Protein AF-A0A4Y9ZH74-F1 (afdb_monomer_lite)

Sequence (148 aa):
MSTTTSPSEDDLKAALVALKESNPALGIPKLHALVLAEHPTWSVSEKRVKRILQSAGLVLSPPSSKSPAPDTLYPSSQLIPHLDVTKWSPKVAVKYFNKSKGKGLVATAPIAEGEVIWKEDPFASPPNRYVPSLPSALLPHSPPAGRL

InterPro domains:
  IPR046341 SET domain superfamily [SSF82199] (88-128)

Radius of gyration: 34.17 Å; chains: 1; bounding box: 46×33×123 Å

Structure (mmCIF, N/CA/C/O backbone):
data_AF-A0A4Y9ZH74-F1
#
_entry.id   AF-A0A4Y9ZH74-F1
#
loop_
_atom_site.group_PDB
_atom_site.id
_atom_site.type_symbol
_atom_site.label_atom_id
_atom_site.label_alt_id
_atom_site.label_comp_id
_atom_site.label_asym_id
_atom_site.label_entity_id
_atom_site.label_seq_id
_atom_site.pdbx_PDB_ins_code
_atom_site.Cartn_x
_atom_site.Cartn_y
_atom_site.Cartn_z
_atom_site.occupancy
_atom_site.B_iso_or_equiv
_atom_site.auth_seq_id
_atom_site.auth_comp_id
_atom_site.auth_asym_id
_atom_site.auth_atom_id
_atom_site.pdbx_PDB_model_num
ATOM 1 N N . MET A 1 1 ? 7.084 16.415 -49.596 1.00 45.72 1 MET A N 1
ATOM 2 C CA . MET A 1 1 ? 6.172 15.520 -48.854 1.00 45.72 1 MET A CA 1
ATOM 3 C C . MET A 1 1 ? 7.027 14.506 -48.108 1.00 45.72 1 MET A C 1
ATOM 5 O O . MET A 1 1 ? 7.327 13.456 -48.659 1.00 45.72 1 MET A O 1
ATOM 9 N N . SER A 1 2 ? 7.529 14.853 -46.921 1.00 49.00 2 SER A N 1
ATOM 10 C CA . SER A 1 2 ? 8.379 13.944 -46.140 1.00 49.00 2 SER A CA 1
ATOM 11 C C . SER A 1 2 ? 7.492 12.862 -45.529 1.00 49.00 2 SER A C 1
ATOM 13 O O . SER A 1 2 ? 6.639 13.161 -44.699 1.00 49.00 2 SER A O 1
ATOM 15 N N . THR A 1 3 ? 7.629 11.623 -45.993 1.00 64.19 3 THR A N 1
ATOM 16 C CA . THR A 1 3 ? 6.859 10.476 -45.503 1.00 64.19 3 THR A CA 1
ATOM 17 C C . THR A 1 3 ? 7.337 10.110 -44.105 1.00 64.19 3 THR A C 1
ATOM 19 O O . THR A 1 3 ? 8.403 9.521 -43.936 1.00 64.19 3 THR A O 1
ATOM 22 N N . THR A 1 4 ? 6.560 10.495 -43.100 1.00 74.62 4 THR A N 1
ATOM 23 C CA . THR A 1 4 ? 6.814 10.149 -41.706 1.00 74.62 4 THR A CA 1
ATOM 24 C C . THR A 1 4 ? 6.468 8.681 -41.464 1.00 74.62 4 THR A C 1
ATOM 26 O O . THR A 1 4 ? 5.329 8.269 -41.674 1.00 74.62 4 THR A O 1
ATOM 29 N N . THR A 1 5 ? 7.437 7.885 -41.018 1.00 82.00 5 THR A N 1
ATOM 30 C CA . THR A 1 5 ? 7.268 6.459 -40.722 1.00 82.00 5 THR A CA 1
ATOM 31 C C . THR A 1 5 ? 7.307 6.225 -39.213 1.00 82.00 5 THR A C 1
ATOM 33 O O . THR A 1 5 ? 8.042 6.878 -38.474 1.00 82.00 5 THR A O 1
ATOM 36 N N . SER A 1 6 ? 6.480 5.310 -38.709 1.00 83.69 6 SER A N 1
ATOM 37 C CA . SER A 1 6 ? 6.576 4.863 -37.316 1.00 83.69 6 SER A CA 1
ATOM 38 C C . SER A 1 6 ? 7.553 3.686 -37.248 1.00 83.69 6 SER A C 1
ATOM 40 O O . SER A 1 6 ? 7.245 2.646 -37.829 1.00 83.69 6 SER A O 1
ATOM 42 N N . PRO A 1 7 ? 8.705 3.808 -36.561 1.00 85.81 7 PRO A N 1
ATOM 43 C CA . PRO A 1 7 ? 9.695 2.736 -36.508 1.00 85.81 7 PRO A CA 1
ATOM 44 C C . PRO A 1 7 ? 9.171 1.517 -35.737 1.00 85.81 7 PRO A C 1
ATOM 46 O O . PRO A 1 7 ? 8.244 1.626 -34.913 1.00 85.81 7 PRO A O 1
ATOM 49 N N . SER A 1 8 ? 9.782 0.358 -35.997 1.00 86.69 8 SER A N 1
ATOM 50 C CA . SER A 1 8 ? 9.558 -0.864 -35.222 1.00 86.69 8 SER A CA 1
ATOM 51 C C . SER A 1 8 ? 10.016 -0.670 -33.767 1.00 86.69 8 SER A C 1
ATOM 53 O O . SER A 1 8 ? 10.733 0.281 -33.443 1.00 86.69 8 SER A O 1
ATOM 55 N N . GLU A 1 9 ? 9.545 -1.516 -32.847 1.00 82.38 9 GLU A N 1
ATOM 56 C CA . GLU A 1 9 ? 9.976 -1.411 -31.443 1.00 82.38 9 GLU A CA 1
ATOM 57 C C . GLU A 1 9 ? 11.452 -1.783 -31.259 1.00 82.38 9 GLU A C 1
ATOM 59 O O . GLU A 1 9 ? 12.122 -1.162 -30.432 1.00 82.38 9 GLU A O 1
ATOM 64 N N . ASP A 1 10 ? 11.962 -2.724 -32.054 1.00 84.31 10 ASP A N 1
ATOM 65 C CA . ASP A 1 10 ? 13.347 -3.190 -31.978 1.00 84.31 10 ASP A CA 1
ATOM 66 C C . ASP A 1 10 ? 14.334 -2.128 -32.480 1.00 84.31 10 ASP A C 1
ATOM 68 O O . ASP A 1 10 ? 15.303 -1.822 -31.781 1.00 84.31 10 ASP A O 1
ATOM 72 N N . ASP A 1 11 ? 14.041 -1.478 -33.613 1.00 86.50 11 ASP A N 1
ATOM 73 C CA . ASP A 1 11 ? 14.888 -0.404 -34.163 1.00 86.50 11 ASP A CA 1
ATOM 74 C C . ASP A 1 11 ? 14.946 0.798 -33.213 1.00 86.50 11 ASP A C 1
ATOM 76 O O . ASP A 1 11 ? 16.009 1.356 -32.931 1.00 86.50 11 ASP A O 1
ATOM 80 N N . LEU A 1 12 ? 13.789 1.174 -32.657 1.00 87.31 12 LEU A N 1
ATOM 81 C CA . LEU A 1 12 ? 13.690 2.268 -31.697 1.00 87.31 12 LEU A CA 1
ATOM 82 C C . LEU A 1 12 ? 14.437 1.944 -30.396 1.00 87.31 12 LEU A C 1
ATOM 84 O O . LEU A 1 12 ? 15.047 2.830 -29.797 1.00 87.31 12 LEU A O 1
ATOM 88 N N . LYS A 1 13 ? 14.410 0.685 -29.948 1.00 87.75 13 LYS A N 1
ATOM 89 C CA . LYS A 1 13 ? 15.154 0.240 -28.767 1.00 87.75 13 LYS A CA 1
ATOM 90 C C . LYS A 1 13 ? 16.660 0.299 -29.006 1.00 87.75 13 LYS A C 1
ATOM 92 O O . LYS A 1 13 ? 17.360 0.827 -28.147 1.00 87.75 13 LYS A O 1
ATOM 97 N N . ALA A 1 14 ? 17.145 -0.189 -30.148 1.00 87.50 14 ALA A N 1
ATOM 98 C CA . ALA A 1 14 ? 18.564 -0.143 -30.496 1.00 87.50 14 ALA A CA 1
ATOM 99 C C . ALA A 1 14 ? 19.095 1.302 -30.522 1.00 87.50 14 ALA A C 1
ATOM 101 O O . ALA A 1 14 ? 20.097 1.600 -29.871 1.00 87.50 14 ALA A O 1
ATOM 102 N N . ALA A 1 15 ? 18.366 2.219 -31.169 1.00 87.88 15 ALA A N 1
ATOM 103 C CA . ALA A 1 15 ? 18.725 3.638 -31.213 1.00 87.88 15 ALA A CA 1
ATOM 104 C C . ALA A 1 15 ? 18.735 4.287 -29.815 1.00 87.88 15 ALA A C 1
ATOM 106 O O . ALA A 1 15 ? 19.663 5.010 -29.454 1.00 87.88 15 ALA A O 1
ATOM 107 N N . LEU A 1 16 ? 17.728 3.995 -28.982 1.00 88.12 16 LEU A N 1
ATOM 108 C CA . LEU A 1 16 ? 17.647 4.529 -27.617 1.00 88.12 16 LEU A CA 1
ATOM 109 C C . LEU A 1 16 ? 18.756 4.005 -26.696 1.00 88.12 16 LEU A C 1
ATOM 111 O O . LEU A 1 16 ? 19.212 4.751 -25.829 1.00 88.12 16 LEU A O 1
ATOM 115 N N . VAL A 1 17 ? 19.183 2.750 -26.866 1.00 86.69 17 VAL A N 1
ATOM 116 C CA . VAL A 1 17 ? 20.311 2.169 -26.121 1.00 86.69 17 VAL A CA 1
ATOM 117 C C . VAL A 1 17 ? 21.607 2.884 -26.502 1.00 86.69 17 VAL A C 1
ATOM 119 O O . VAL A 1 17 ? 22.273 3.411 -25.614 1.00 86.69 17 VAL A O 1
ATOM 122 N N . ALA A 1 18 ? 21.904 3.010 -27.798 1.00 86.56 18 ALA A N 1
ATOM 123 C CA . ALA A 1 18 ? 23.108 3.692 -28.283 1.00 86.56 18 ALA A CA 1
ATOM 124 C C . ALA A 1 18 ? 23.180 5.163 -27.821 1.00 86.56 18 ALA A C 1
ATOM 126 O O . ALA A 1 18 ? 24.221 5.644 -27.359 1.00 86.56 18 ALA A O 1
ATOM 127 N N . LEU A 1 19 ? 22.045 5.873 -27.859 1.00 87.19 19 LEU A N 1
ATOM 128 C CA . LEU A 1 19 ? 21.945 7.248 -27.364 1.00 87.19 19 LEU A CA 1
ATOM 129 C C . LEU A 1 19 ? 22.147 7.353 -25.849 1.00 87.19 19 LEU A C 1
ATOM 131 O O . LEU A 1 19 ? 22.727 8.333 -25.376 1.00 87.19 19 LEU A O 1
ATOM 135 N N . LYS A 1 20 ? 21.683 6.359 -25.082 1.00 84.06 20 LYS A N 1
ATOM 136 C CA . LYS A 1 20 ? 21.842 6.313 -23.623 1.00 84.06 20 LYS A CA 1
ATOM 137 C C . LYS A 1 20 ? 23.268 5.956 -23.209 1.00 84.06 20 LYS A C 1
ATOM 139 O O . LYS A 1 20 ? 23.750 6.529 -22.237 1.00 84.06 20 LYS A O 1
ATOM 144 N N . GLU A 1 21 ? 23.935 5.071 -23.944 1.00 83.75 21 GLU A N 1
ATOM 145 C CA . GLU A 1 21 ? 25.356 4.752 -23.756 1.00 83.75 21 GLU A CA 1
ATOM 146 C C . GLU A 1 21 ? 26.238 5.972 -24.024 1.00 83.75 21 GLU A C 1
ATOM 148 O O . GLU A 1 21 ? 27.108 6.298 -23.220 1.00 83.75 21 GLU A O 1
ATOM 153 N N . SER A 1 22 ? 25.947 6.706 -25.100 1.00 83.94 22 SER A N 1
ATOM 154 C CA . SER A 1 22 ? 26.671 7.936 -25.441 1.00 83.94 22 SER A CA 1
ATOM 155 C C . SER A 1 22 ? 26.365 9.090 -24.478 1.00 83.94 22 SER A C 1
ATOM 157 O O . SER A 1 22 ? 27.184 9.987 -24.298 1.00 83.94 22 SER A O 1
ATOM 159 N N . ASN A 1 23 ? 25.184 9.086 -23.846 1.00 82.00 23 ASN A N 1
ATOM 160 C CA . ASN A 1 23 ? 24.717 10.172 -22.984 1.00 82.00 23 ASN A CA 1
ATOM 161 C C . ASN A 1 23 ? 24.013 9.659 -21.708 1.00 82.00 23 ASN A C 1
ATOM 163 O O . ASN A 1 23 ? 22.794 9.830 -21.542 1.00 82.00 23 ASN A O 1
ATOM 167 N N . PRO A 1 24 ? 24.757 9.087 -20.743 1.00 79.50 24 PRO A N 1
ATOM 168 C CA . PRO A 1 24 ? 24.169 8.433 -19.573 1.00 79.50 24 PRO A CA 1
ATOM 169 C C . PRO A 1 24 ? 23.377 9.391 -18.667 1.00 79.50 24 PRO A C 1
ATOM 171 O O . PRO A 1 24 ? 22.410 8.973 -18.027 1.00 79.50 24 PRO A O 1
ATOM 174 N N . ALA A 1 25 ? 23.707 10.686 -18.660 1.00 79.56 25 ALA A N 1
ATOM 175 C CA . ALA A 1 25 ? 23.057 11.700 -17.826 1.00 79.56 25 ALA A CA 1
ATOM 176 C C . ALA A 1 25 ? 21.724 12.244 -18.387 1.00 79.56 25 ALA A C 1
ATOM 178 O O . ALA A 1 25 ? 21.004 12.954 -17.682 1.00 79.56 25 ALA A O 1
ATOM 179 N N . LEU A 1 26 ? 21.370 11.949 -19.645 1.00 81.81 26 LEU A N 1
ATOM 180 C CA . LEU A 1 26 ? 20.159 12.498 -20.258 1.00 81.81 26 LEU A CA 1
ATOM 181 C C . LEU A 1 26 ? 18.899 11.736 -19.822 1.00 81.81 26 LEU A C 1
ATOM 183 O O . LEU A 1 26 ? 18.855 10.501 -19.780 1.00 81.81 26 LEU A O 1
ATOM 187 N N . GLY A 1 27 ? 17.863 12.509 -19.491 1.00 82.81 27 GLY A N 1
ATOM 188 C CA . GLY A 1 27 ? 16.526 12.014 -19.174 1.00 82.81 27 GLY A CA 1
ATOM 189 C C . GLY A 1 27 ? 15.666 11.780 -20.420 1.00 82.81 27 GLY A C 1
ATOM 190 O O . GLY A 1 27 ? 15.998 12.227 -21.518 1.00 82.81 27 GLY A O 1
ATOM 191 N N . ILE A 1 28 ? 14.520 11.123 -20.221 1.00 84.81 28 ILE A N 1
ATOM 192 C CA . ILE A 1 28 ? 13.570 10.721 -21.276 1.00 84.81 28 ILE A CA 1
ATOM 193 C C . ILE A 1 28 ? 13.214 11.857 -22.261 1.00 84.81 28 ILE A C 1
ATOM 195 O O . ILE A 1 28 ? 13.290 11.602 -23.463 1.00 84.81 28 ILE A O 1
ATOM 199 N N . PRO A 1 29 ? 12.909 13.100 -21.824 1.00 85.75 29 PRO A N 1
ATOM 200 C CA . PRO A 1 29 ? 12.522 14.165 -22.755 1.00 85.75 29 PRO A CA 1
ATOM 201 C C . PRO A 1 29 ? 13.658 14.566 -23.707 1.00 85.75 29 PRO A C 1
ATOM 203 O O . PRO A 1 29 ? 13.434 14.841 -24.882 1.00 85.75 29 PRO A O 1
ATOM 206 N N . LYS A 1 30 ? 14.904 14.560 -23.213 1.00 87.00 30 LYS A N 1
ATOM 207 C CA . LYS A 1 30 ? 16.084 14.913 -24.016 1.00 87.00 30 LYS A CA 1
ATOM 208 C C . LYS A 1 30 ? 16.467 13.789 -24.979 1.00 87.00 30 LYS A C 1
ATOM 210 O O . LYS A 1 30 ? 16.853 14.072 -26.105 1.00 87.00 30 LYS A O 1
ATOM 215 N N . LEU A 1 31 ? 16.310 12.530 -24.563 1.00 87.81 31 LEU A N 1
ATOM 216 C CA . LEU A 1 31 ? 16.509 11.376 -25.445 1.00 87.81 31 LEU A CA 1
ATOM 217 C C . LEU A 1 31 ? 15.472 11.342 -26.572 1.00 87.81 31 LEU A C 1
ATOM 219 O O . LEU A 1 31 ? 15.824 11.064 -27.710 1.00 87.81 31 LEU A O 1
ATOM 223 N N . HIS A 1 32 ? 14.211 11.671 -26.282 1.00 89.69 32 HIS A N 1
ATOM 224 C CA . HIS A 1 32 ? 13.171 11.776 -27.309 1.00 89.69 32 HIS A CA 1
ATOM 225 C C . HIS A 1 32 ? 13.487 12.866 -28.341 1.00 89.69 32 HIS A C 1
ATOM 227 O O . HIS A 1 32 ? 13.415 12.600 -29.538 1.00 89.69 32 HIS A O 1
ATOM 233 N N . ALA A 1 33 ? 13.916 14.048 -27.889 1.00 89.56 33 ALA A N 1
ATOM 234 C CA . ALA A 1 33 ? 14.347 15.120 -28.784 1.00 89.56 33 ALA A CA 1
ATOM 235 C C . ALA A 1 33 ? 15.550 14.712 -29.656 1.00 89.56 33 ALA A C 1
ATOM 237 O O . ALA A 1 33 ? 15.563 15.014 -30.847 1.00 89.56 33 ALA A O 1
ATOM 238 N N . LEU A 1 34 ? 16.528 13.991 -29.092 1.00 88.12 34 LEU A N 1
ATOM 239 C CA . LEU A 1 34 ? 17.684 13.489 -29.842 1.00 88.12 34 LEU A CA 1
ATOM 240 C C . LEU A 1 34 ? 17.297 12.446 -30.895 1.00 88.12 34 LEU A C 1
ATOM 242 O O . LEU A 1 34 ? 17.756 12.548 -32.026 1.00 88.12 34 LEU A O 1
ATOM 246 N N .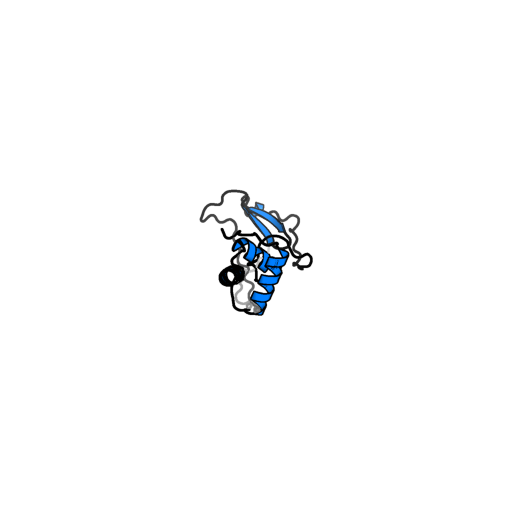 VAL A 1 35 ? 16.400 11.508 -30.573 1.00 89.62 35 VAL A N 1
ATOM 247 C CA . VAL A 1 35 ? 15.904 10.519 -31.550 1.00 89.62 35 VAL A CA 1
ATOM 248 C C . VAL A 1 35 ? 15.224 11.201 -32.738 1.00 89.62 35 VAL A C 1
ATOM 250 O O . VAL A 1 35 ? 15.428 10.790 -33.875 1.00 89.62 35 VAL A O 1
ATOM 253 N N . LEU A 1 36 ? 14.430 12.249 -32.496 1.00 88.50 36 LEU A N 1
ATOM 254 C CA . LEU A 1 36 ? 13.779 13.002 -33.573 1.00 88.50 36 LEU A CA 1
ATOM 255 C C . LEU A 1 36 ? 14.765 13.856 -34.383 1.00 88.50 36 LEU A C 1
ATOM 257 O O . LEU A 1 36 ? 14.518 14.109 -35.560 1.00 88.50 36 LEU A O 1
ATOM 261 N N . ALA A 1 37 ? 15.86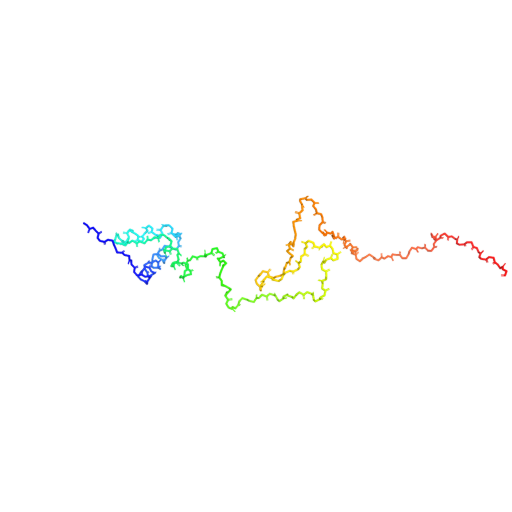8 14.294 -33.771 1.00 86.75 37 ALA A N 1
ATOM 262 C CA . ALA A 1 37 ? 16.931 15.017 -34.463 1.00 86.75 37 ALA A CA 1
ATOM 263 C C . ALA A 1 37 ? 17.776 14.093 -35.358 1.00 86.75 37 ALA A C 1
ATOM 265 O O . ALA A 1 37 ? 18.122 14.477 -36.472 1.00 86.75 37 ALA A O 1
ATOM 266 N N . GLU A 1 38 ? 18.084 12.878 -34.894 1.00 86.25 38 GLU A N 1
ATOM 267 C CA . GLU A 1 38 ? 18.887 11.889 -35.628 1.00 86.25 38 GLU A CA 1
ATOM 268 C C . GLU A 1 38 ? 18.070 11.146 -36.698 1.00 86.25 38 GLU A C 1
ATOM 270 O O . GLU A 1 38 ? 18.577 10.818 -37.771 1.00 86.25 38 GLU A O 1
ATOM 275 N N . HIS A 1 39 ? 16.769 10.963 -36.455 1.00 85.81 39 HIS A N 1
ATOM 276 C CA . HIS A 1 39 ? 15.839 10.327 -37.384 1.00 85.81 39 HIS A CA 1
ATOM 277 C C . HIS A 1 39 ? 14.629 11.231 -37.676 1.00 85.81 39 HIS A C 1
ATOM 279 O O . HIS A 1 39 ? 13.523 10.975 -37.193 1.00 85.81 39 HIS A O 1
ATOM 285 N N . PRO A 1 40 ? 14.787 12.263 -38.528 1.00 83.81 40 PRO A N 1
ATOM 286 C CA . PRO A 1 40 ? 13.728 13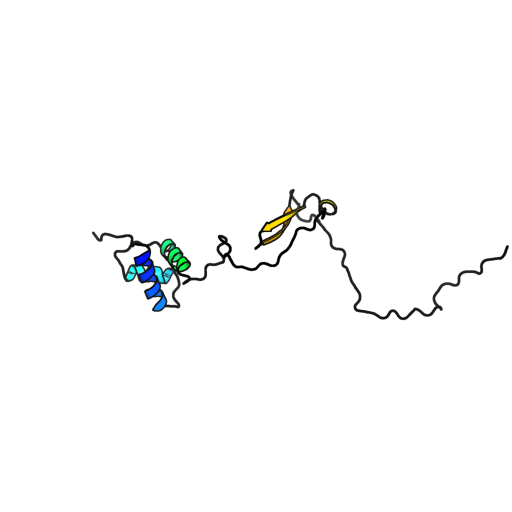.237 -38.822 1.00 83.81 40 PRO A CA 1
ATOM 287 C C . PRO A 1 40 ? 12.519 12.640 -39.560 1.00 83.81 40 PRO A C 1
ATOM 289 O O . PRO A 1 40 ? 11.469 13.273 -39.670 1.00 83.81 40 PRO A O 1
ATOM 292 N N . THR A 1 41 ? 12.648 11.422 -40.088 1.00 84.81 41 THR A N 1
ATOM 293 C CA . THR A 1 41 ? 11.555 10.683 -40.727 1.00 84.81 41 THR A CA 1
ATOM 294 C C . THR A 1 41 ? 10.704 9.902 -39.729 1.00 84.81 41 THR A C 1
ATOM 296 O O . THR A 1 41 ? 9.621 9.448 -40.096 1.00 84.81 41 THR A O 1
ATOM 299 N N . TRP A 1 42 ? 11.144 9.746 -38.477 1.00 87.12 42 TRP A N 1
ATOM 300 C CA . TRP A 1 42 ? 10.447 8.936 -37.485 1.00 87.12 42 TRP A CA 1
ATOM 301 C C . TRP A 1 42 ? 9.383 9.728 -36.727 1.00 87.12 42 TRP A C 1
ATOM 303 O O . TRP A 1 42 ? 9.637 10.806 -36.198 1.00 87.12 42 TRP A O 1
ATOM 313 N N . SER A 1 43 ? 8.190 9.144 -36.594 1.00 85.69 43 SER A N 1
ATOM 314 C CA . SER A 1 43 ? 7.188 9.601 -35.624 1.00 85.69 43 SER A CA 1
ATOM 315 C C . SER A 1 43 ? 7.143 8.664 -34.431 1.00 85.69 43 SER A C 1
ATOM 317 O O . SER A 1 43 ? 6.703 7.512 -34.518 1.00 85.69 43 SER A O 1
ATOM 319 N N . VAL A 1 44 ? 7.607 9.178 -33.294 1.00 87.19 44 VAL A N 1
ATOM 320 C CA . VAL A 1 44 ? 7.631 8.472 -32.016 1.00 87.19 44 VAL A CA 1
ATOM 321 C C . VAL A 1 44 ? 7.108 9.407 -30.936 1.00 87.19 44 VAL A C 1
ATOM 323 O O . VAL A 1 44 ? 7.542 10.550 -30.826 1.00 87.19 44 VAL A O 1
ATOM 326 N N . SER A 1 45 ? 6.180 8.920 -30.113 1.00 86.75 45 SER A N 1
ATOM 327 C CA . SER A 1 45 ? 5.714 9.652 -28.935 1.00 86.75 45 SER A CA 1
ATOM 328 C C . SER A 1 45 ? 6.646 9.432 -27.745 1.00 86.75 45 SER A C 1
ATOM 330 O O . SER A 1 45 ? 7.177 8.337 -27.543 1.00 86.75 45 SER A O 1
ATOM 332 N N . GLU A 1 46 ? 6.774 10.439 -26.885 1.00 86.62 46 GLU A N 1
ATOM 333 C CA . GLU A 1 46 ? 7.564 10.346 -25.652 1.00 86.62 46 GLU A CA 1
ATOM 334 C C . GLU A 1 46 ? 7.095 9.188 -24.750 1.00 86.62 46 GLU A C 1
ATOM 336 O O . GLU A 1 46 ? 7.896 8.486 -24.133 1.00 86.62 46 GLU A O 1
ATOM 341 N N . LYS A 1 47 ? 5.786 8.898 -24.747 1.00 87.31 47 LYS A N 1
ATOM 342 C CA . LYS A 1 47 ? 5.206 7.742 -24.047 1.00 87.31 47 LYS A CA 1
ATOM 343 C C . LYS A 1 47 ? 5.790 6.411 -24.536 1.00 87.31 47 LYS A C 1
ATOM 345 O O . LYS A 1 47 ? 6.047 5.529 -23.715 1.00 87.31 47 LYS A O 1
ATOM 350 N N . ARG A 1 48 ? 5.999 6.258 -25.850 1.00 84.88 48 ARG A N 1
ATOM 351 C CA . ARG A 1 48 ? 6.590 5.048 -26.445 1.00 84.88 48 ARG A CA 1
ATOM 352 C C . ARG A 1 48 ? 8.064 4.921 -26.060 1.00 84.88 48 ARG A C 1
ATOM 354 O O . ARG A 1 48 ? 8.469 3.851 -25.618 1.00 84.88 48 ARG A O 1
ATOM 361 N N . VAL A 1 49 ? 8.815 6.024 -26.097 1.00 87.00 49 VAL A N 1
ATOM 362 C CA . VAL A 1 49 ? 10.214 6.082 -25.628 1.00 87.00 49 VAL A CA 1
ATOM 363 C C . VAL A 1 49 ? 10.325 5.701 -24.152 1.00 87.00 49 VAL A C 1
ATOM 365 O O . VAL A 1 49 ? 11.115 4.832 -23.792 1.00 87.00 49 VAL A O 1
ATOM 368 N N . LYS A 1 50 ? 9.479 6.282 -23.292 1.00 87.25 50 LYS A N 1
ATOM 369 C CA . LYS A 1 50 ? 9.429 5.966 -21.859 1.00 87.25 50 LYS A CA 1
ATOM 370 C C . LYS A 1 50 ? 9.180 4.480 -21.610 1.00 87.25 50 LYS A C 1
ATOM 372 O O . LYS A 1 50 ? 9.885 3.881 -20.805 1.00 87.25 50 LYS A O 1
ATOM 377 N N . ARG A 1 51 ? 8.204 3.884 -22.303 1.00 87.12 51 ARG A N 1
ATOM 378 C CA . ARG A 1 51 ? 7.878 2.456 -22.166 1.00 87.12 51 ARG A CA 1
ATOM 379 C C . ARG A 1 51 ? 9.059 1.569 -22.567 1.00 87.12 51 ARG A C 1
ATOM 381 O O . ARG A 1 51 ? 9.370 0.628 -21.844 1.00 87.12 51 ARG A O 1
ATOM 388 N N . ILE A 1 52 ? 9.720 1.880 -23.681 1.00 86.31 52 ILE A N 1
ATOM 389 C CA . ILE A 1 52 ? 10.857 1.098 -24.181 1.00 86.31 52 ILE A CA 1
ATOM 390 C C . ILE A 1 52 ? 12.054 1.215 -23.230 1.00 86.31 52 ILE A C 1
ATOM 392 O O . ILE A 1 52 ? 12.591 0.190 -22.815 1.00 86.31 52 ILE A O 1
ATOM 396 N N . LEU A 1 53 ? 12.408 2.425 -22.786 1.00 85.75 53 LEU A N 1
ATOM 397 C CA . LEU A 1 53 ? 13.494 2.645 -21.822 1.00 85.75 53 LEU A CA 1
ATOM 398 C C . LEU A 1 53 ? 13.242 1.952 -20.474 1.00 85.75 53 LEU A C 1
ATOM 400 O O . LEU A 1 53 ? 14.166 1.391 -19.890 1.00 85.75 53 LEU A O 1
ATOM 404 N N . GLN A 1 54 ? 11.993 1.950 -19.998 1.00 84.75 54 GLN A N 1
ATOM 405 C CA . GLN A 1 54 ? 11.595 1.209 -18.798 1.00 84.75 54 GLN A CA 1
ATOM 406 C C . GLN A 1 54 ? 11.715 -0.305 -19.001 1.00 84.75 54 GLN A C 1
ATOM 408 O O . GLN A 1 54 ? 12.247 -0.991 -18.134 1.00 84.75 54 GLN A O 1
ATOM 413 N N . SER A 1 55 ? 11.267 -0.828 -20.148 1.00 79.31 55 SER A N 1
ATOM 414 C CA . SER A 1 55 ? 11.389 -2.258 -20.471 1.00 79.31 55 SER A CA 1
ATOM 415 C C . SER A 1 55 ? 12.842 -2.714 -20.640 1.00 79.31 55 SER A C 1
ATOM 417 O O . SER A 1 55 ? 13.160 -3.863 -20.358 1.00 79.31 55 SER A O 1
ATOM 419 N N . ALA A 1 56 ? 13.727 -1.807 -21.061 1.00 78.31 56 ALA A N 1
ATOM 420 C CA . ALA A 1 56 ? 15.160 -2.043 -21.187 1.00 78.31 56 ALA A CA 1
ATOM 421 C C . ALA A 1 56 ? 15.927 -1.867 -19.860 1.00 78.31 56 ALA A C 1
ATOM 423 O O . ALA A 1 56 ? 17.139 -2.040 -19.842 1.00 78.31 56 ALA A O 1
ATOM 424 N N . GLY A 1 57 ? 15.255 -1.493 -18.761 1.00 74.81 57 GLY A N 1
ATOM 425 C CA . GLY A 1 57 ? 15.891 -1.269 -17.457 1.00 74.81 57 GLY A CA 1
ATOM 426 C C . GLY A 1 57 ? 16.768 -0.011 -17.375 1.00 74.81 57 GLY A C 1
ATOM 427 O O . GLY A 1 57 ? 17.463 0.186 -16.385 1.00 74.81 57 GLY A O 1
ATOM 428 N N . LEU A 1 58 ? 16.725 0.864 -18.386 1.00 72.69 58 LEU A N 1
ATOM 429 C CA . LEU A 1 58 ? 17.587 2.051 -18.501 1.00 72.69 58 LEU A CA 1
ATOM 430 C C . LEU A 1 58 ? 17.078 3.266 -17.711 1.00 72.69 58 LEU A C 1
ATOM 432 O O . LEU A 1 58 ? 17.748 4.299 -17.639 1.00 72.69 58 LEU A O 1
ATOM 436 N N . VAL A 1 59 ? 15.875 3.166 -17.141 1.00 71.00 59 VAL A N 1
ATOM 437 C CA . VAL A 1 59 ? 15.284 4.184 -16.271 1.00 71.00 59 VAL A CA 1
ATOM 438 C C . VAL A 1 59 ? 14.631 3.495 -15.080 1.00 71.00 59 VAL A C 1
ATOM 440 O O . VAL A 1 59 ? 13.789 2.613 -15.250 1.00 71.00 59 VAL A O 1
ATOM 443 N N . LEU A 1 60 ? 14.979 3.950 -13.875 1.00 57.62 60 LEU A N 1
ATOM 444 C CA . LEU A 1 60 ? 14.286 3.592 -12.642 1.00 57.62 60 LEU A CA 1
ATOM 445 C C . LEU A 1 60 ? 12.827 4.044 -12.748 1.00 57.62 60 LEU A C 1
ATOM 447 O O . LEU A 1 60 ? 12.513 5.235 -12.713 1.00 57.62 60 LEU A O 1
ATOM 451 N N . SER A 1 61 ? 11.922 3.082 -12.906 1.00 55.03 61 SER A N 1
ATOM 452 C CA . SER A 1 61 ? 10.503 3.348 -12.714 1.00 55.03 61 SER A CA 1
ATOM 453 C C . SER A 1 61 ? 10.287 3.719 -11.242 1.00 55.03 61 SER A C 1
ATOM 455 O O . SER A 1 61 ? 10.767 2.984 -10.375 1.00 55.03 61 SER A O 1
ATOM 457 N N . PRO A 1 62 ? 9.532 4.787 -10.910 1.00 56.69 62 PRO A N 1
ATOM 458 C CA . PRO A 1 62 ? 8.889 4.823 -9.600 1.00 56.69 62 PRO A CA 1
ATOM 459 C C . PRO A 1 62 ? 8.092 3.519 -9.465 1.00 56.69 62 PRO A C 1
ATOM 461 O O . PRO A 1 62 ? 7.554 3.081 -10.487 1.00 56.69 62 PRO A O 1
ATOM 464 N N . PRO A 1 63 ? 8.050 2.876 -8.283 1.00 49.91 63 PRO A N 1
ATOM 465 C CA . PRO A 1 63 ? 7.531 1.520 -8.113 1.00 49.91 63 PRO A CA 1
ATOM 466 C C . PRO A 1 63 ? 6.123 1.426 -8.700 1.00 49.91 63 PRO A C 1
ATOM 468 O O . PRO A 1 63 ? 5.130 1.806 -8.080 1.00 49.91 63 PRO A O 1
ATOM 471 N N . SER A 1 64 ? 6.050 0.978 -9.953 1.00 52.59 64 SER A N 1
ATOM 472 C CA . SER A 1 64 ? 4.802 0.863 -10.675 1.00 52.59 64 SER A CA 1
ATOM 473 C C . SER A 1 64 ? 4.196 -0.421 -10.166 1.00 52.59 64 SER A C 1
ATOM 475 O O . SER A 1 64 ? 4.718 -1.514 -10.368 1.00 52.59 64 SER A O 1
ATOM 477 N N . SER A 1 65 ? 3.134 -0.249 -9.400 1.00 53.25 65 SER A N 1
ATOM 478 C CA . SER A 1 65 ? 2.294 -1.284 -8.840 1.00 53.25 65 SER A CA 1
ATOM 479 C C . SER A 1 65 ? 1.692 -2.144 -9.950 1.00 53.25 65 SER A C 1
ATOM 481 O O . SER A 1 65 ? 0.548 -1.934 -10.333 1.00 53.25 65 SER A O 1
ATOM 483 N N . LYS A 1 66 ? 2.448 -3.110 -10.478 1.00 57.84 66 LYS A N 1
ATOM 484 C CA . LYS A 1 66 ? 1.940 -4.285 -11.198 1.00 57.84 66 LYS A CA 1
ATOM 485 C C . LYS A 1 66 ? 3.079 -5.281 -11.406 1.00 57.84 66 LYS A C 1
ATOM 487 O O . LYS A 1 66 ? 4.043 -4.983 -12.098 1.00 57.84 66 LYS A O 1
ATOM 492 N N . SER A 1 67 ? 2.877 -6.457 -10.815 1.00 54.16 67 SER A N 1
ATOM 493 C CA . SER A 1 67 ? 3.711 -7.665 -10.849 1.00 54.16 67 SER A CA 1
ATOM 494 C C . SER A 1 67 ? 4.788 -7.730 -9.758 1.00 54.16 67 SER A C 1
ATOM 496 O O . SER A 1 67 ? 5.819 -7.071 -9.872 1.00 54.16 67 SER A O 1
ATOM 498 N N . PRO A 1 68 ? 4.579 -8.526 -8.687 1.00 54.72 68 PRO A N 1
ATOM 499 C CA . PRO A 1 68 ? 5.686 -8.907 -7.821 1.00 54.72 68 PRO A CA 1
ATOM 500 C C . PRO A 1 68 ? 6.696 -9.697 -8.660 1.00 54.72 68 PRO A C 1
ATOM 502 O O . PRO A 1 68 ? 6.312 -10.626 -9.373 1.00 54.72 68 PRO A O 1
ATOM 505 N N . ALA A 1 69 ? 7.975 -9.320 -8.595 1.00 58.66 69 ALA A N 1
ATOM 506 C CA . ALA A 1 69 ? 9.044 -10.169 -9.103 1.00 58.66 69 ALA A CA 1
ATOM 507 C C . ALA A 1 69 ? 8.926 -11.543 -8.413 1.00 58.66 69 ALA A C 1
ATOM 509 O O . ALA A 1 69 ? 8.669 -11.576 -7.203 1.00 58.66 69 ALA A O 1
ATOM 510 N N . PRO A 1 70 ? 9.079 -12.662 -9.144 1.00 62.00 70 PRO A N 1
ATOM 511 C CA . PRO A 1 70 ? 8.755 -13.998 -8.640 1.00 62.00 70 PRO A CA 1
ATOM 512 C C . PRO A 1 70 ? 9.563 -14.437 -7.406 1.00 62.00 70 PRO A C 1
ATOM 514 O O . PRO A 1 70 ? 9.173 -15.409 -6.770 1.00 62.00 70 PRO A O 1
ATOM 517 N N . ASP A 1 71 ? 10.610 -13.697 -7.022 1.00 67.19 71 ASP A N 1
ATOM 518 C CA . ASP A 1 71 ? 11.576 -14.101 -5.993 1.00 67.19 71 ASP A CA 1
ATOM 519 C C . ASP A 1 71 ? 11.738 -13.106 -4.827 1.00 67.19 71 ASP A C 1
ATOM 521 O O . ASP A 1 71 ? 12.726 -13.113 -4.094 1.00 67.19 71 ASP A O 1
ATOM 525 N N . THR A 1 72 ? 10.772 -12.204 -4.627 1.00 72.12 72 THR A N 1
ATOM 526 C CA . THR A 1 72 ? 10.845 -11.280 -3.482 1.00 72.12 72 THR A CA 1
ATOM 527 C C . THR A 1 72 ? 10.400 -11.995 -2.203 1.00 72.12 72 THR A C 1
ATOM 529 O O . THR A 1 72 ? 9.211 -12.265 -2.013 1.00 72.12 72 THR A O 1
ATOM 532 N N . LEU A 1 73 ? 11.352 -12.303 -1.317 1.00 78.06 73 LEU A N 1
ATOM 533 C CA . LEU A 1 73 ? 11.076 -12.847 0.012 1.00 78.06 73 LEU A CA 1
ATOM 534 C C . LEU A 1 73 ? 10.385 -11.787 0.878 1.00 78.06 73 LEU A C 1
ATOM 536 O O . LEU A 1 73 ? 10.947 -10.730 1.161 1.00 78.06 73 LEU A O 1
ATOM 540 N N . TYR A 1 74 ? 9.164 -12.086 1.319 1.00 76.88 74 TYR A N 1
ATOM 541 C CA . TYR A 1 74 ? 8.428 -11.264 2.276 1.00 76.88 74 TYR A CA 1
ATOM 542 C C . TYR A 1 74 ? 8.358 -11.977 3.628 1.00 76.88 74 TYR A C 1
ATOM 544 O O . TYR A 1 74 ? 8.121 -13.190 3.653 1.00 76.88 74 TYR A O 1
ATOM 552 N N . PRO A 1 75 ? 8.498 -11.255 4.754 1.00 80.12 75 PRO A N 1
ATOM 553 C CA . PRO A 1 75 ? 8.249 -11.834 6.065 1.00 80.12 75 PRO A CA 1
ATOM 554 C C . PRO A 1 75 ? 6.823 -12.394 6.122 1.00 80.12 75 PRO A C 1
ATOM 556 O O . PRO A 1 75 ? 5.848 -11.732 5.754 1.00 80.12 75 PRO A O 1
ATOM 559 N N . SER A 1 76 ? 6.693 -13.643 6.568 1.00 74.44 76 SER A N 1
ATOM 560 C CA . SER A 1 76 ? 5.391 -14.284 6.699 1.00 74.44 76 SER A CA 1
ATOM 561 C C . SER A 1 76 ? 4.640 -13.687 7.879 1.00 74.44 76 SER A C 1
ATOM 563 O O . SER A 1 76 ? 5.159 -13.641 8.993 1.00 74.44 76 SER A O 1
ATOM 565 N N . SER A 1 77 ? 3.389 -13.287 7.671 1.00 76.94 77 SER A N 1
ATOM 566 C CA . SER A 1 77 ? 2.521 -12.933 8.785 1.00 76.94 77 SER A CA 1
ATOM 567 C C . SER A 1 77 ? 1.127 -13.513 8.569 1.00 76.94 77 SER A C 1
ATOM 569 O O . SER A 1 77 ? 0.576 -13.432 7.472 1.00 76.94 77 SER A O 1
ATOM 571 N N . GLN A 1 78 ? 0.570 -14.102 9.625 1.00 81.62 78 GLN A N 1
ATOM 572 C CA . GLN A 1 78 ? -0.725 -14.781 9.601 1.00 81.62 78 GLN A CA 1
ATOM 573 C C . GLN A 1 78 ? -1.762 -13.977 10.386 1.00 81.62 78 GLN A C 1
ATOM 575 O O . GLN A 1 78 ? -1.412 -13.207 11.289 1.00 81.62 78 GLN A O 1
ATOM 580 N N . LEU A 1 79 ? -3.029 -14.097 9.995 1.00 85.81 79 LEU A N 1
ATOM 581 C CA . LEU A 1 79 ? -4.139 -13.615 10.813 1.00 85.81 79 LEU A CA 1
ATOM 582 C C . LEU A 1 79 ? -4.198 -14.477 12.071 1.00 85.81 79 LEU A C 1
ATOM 584 O O . LEU A 1 79 ? -4.068 -15.694 11.972 1.00 85.81 79 LEU A O 1
ATOM 588 N N . ILE A 1 80 ? -4.369 -13.845 13.231 1.00 86.75 80 ILE A N 1
ATOM 589 C CA . ILE A 1 80 ? -4.520 -14.564 14.496 1.00 86.75 80 ILE A CA 1
ATOM 590 C C . ILE A 1 80 ? -5.887 -15.259 14.454 1.00 86.75 80 ILE A C 1
ATOM 592 O O . ILE A 1 80 ? -6.905 -14.558 14.391 1.00 86.75 80 ILE A O 1
ATOM 596 N N . PRO A 1 81 ? -5.939 -16.604 14.455 1.00 80.12 81 PRO A N 1
ATOM 597 C CA . PRO A 1 81 ? -7.205 -17.316 14.501 1.00 80.12 81 PRO A CA 1
ATOM 598 C C . PRO A 1 81 ? -7.951 -16.902 15.771 1.00 80.12 81 PRO A C 1
ATOM 600 O O . PRO A 1 81 ? -7.354 -16.834 16.842 1.00 80.12 81 PRO A O 1
ATOM 603 N N . HIS A 1 82 ? -9.245 -16.605 15.648 1.00 86.00 82 HIS A N 1
ATOM 604 C CA . HIS A 1 82 ? -10.117 -16.189 16.758 1.00 86.00 82 HIS A CA 1
ATOM 605 C C . HIS A 1 82 ? -9.867 -14.786 17.342 1.00 86.00 82 HIS A C 1
ATOM 607 O O . HIS A 1 82 ? -10.452 -14.453 18.375 1.00 86.00 82 HIS A O 1
ATOM 613 N N . LEU A 1 83 ? -9.059 -13.933 16.696 1.00 86.44 83 LEU A N 1
ATOM 614 C CA . LEU A 1 83 ? -9.011 -12.519 17.071 1.00 86.44 83 LEU A CA 1
ATOM 615 C C . LEU A 1 83 ? -10.327 -11.836 16.689 1.00 86.44 83 LEU A C 1
ATOM 617 O O . LEU A 1 83 ? -10.565 -11.502 15.528 1.00 86.44 83 LEU A O 1
ATOM 621 N N . ASP A 1 84 ? -11.162 -11.611 17.693 1.00 89.12 84 ASP A N 1
ATOM 622 C CA . ASP A 1 84 ? -12.418 -10.896 17.545 1.00 89.12 84 ASP A CA 1
ATOM 623 C C . ASP A 1 84 ? -12.219 -9.399 17.806 1.00 89.12 84 ASP A C 1
ATOM 625 O O . ASP A 1 84 ? -12.181 -8.946 18.951 1.00 89.12 84 ASP A O 1
ATOM 629 N N . VAL A 1 85 ? -12.074 -8.633 1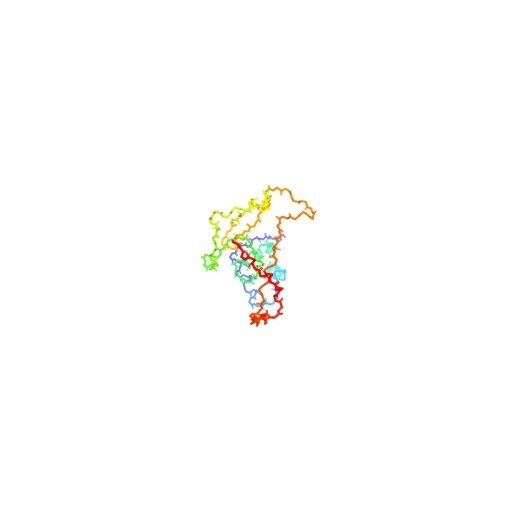6.721 1.00 90.69 85 VAL A N 1
ATOM 630 C CA . VAL A 1 85 ? -11.879 -7.175 16.782 1.00 90.69 85 VAL A CA 1
ATOM 631 C C . VAL A 1 85 ? -13.154 -6.429 17.174 1.00 90.69 85 VAL A C 1
ATOM 633 O O . VAL A 1 85 ? -13.082 -5.297 17.660 1.00 90.69 85 VAL A O 1
ATOM 636 N N . THR A 1 86 ? -14.316 -7.080 17.060 1.00 88.94 86 THR A N 1
ATOM 637 C CA . THR A 1 86 ? -15.605 -6.464 17.396 1.00 88.94 86 THR A CA 1
ATOM 638 C C . THR A 1 86 ? -15.718 -6.113 18.879 1.00 88.94 86 THR A C 1
ATOM 640 O O . THR A 1 86 ? -16.471 -5.208 19.231 1.00 88.94 86 THR A O 1
ATOM 643 N N . LYS A 1 87 ? -14.893 -6.737 19.733 1.00 89.88 87 LYS A N 1
ATOM 644 C CA . LYS A 1 87 ? -14.753 -6.417 21.161 1.00 89.88 87 LYS A CA 1
ATOM 645 C C . LYS A 1 87 ? -14.280 -4.988 21.430 1.00 89.88 87 LYS A C 1
ATOM 647 O O . LYS A 1 87 ? -14.598 -4.449 22.484 1.00 89.88 87 LYS A O 1
ATOM 652 N N . TRP A 1 88 ? -13.518 -4.392 20.510 1.00 90.06 88 TRP A N 1
ATOM 653 C CA . TRP A 1 88 ? -13.043 -3.009 20.637 1.00 90.06 88 TRP A CA 1
ATOM 654 C C . TRP A 1 88 ? -13.837 -2.054 19.755 1.00 90.06 88 TRP A C 1
ATOM 656 O O . TRP A 1 88 ? -14.218 -0.980 20.209 1.00 90.06 88 TRP A O 1
ATOM 666 N N . SER A 1 89 ? -14.112 -2.441 18.506 1.00 91.81 89 SER A N 1
ATOM 667 C CA . SER A 1 89 ? -14.943 -1.634 17.617 1.00 91.81 89 SER A CA 1
ATOM 668 C C . SER A 1 89 ? -15.663 -2.485 16.571 1.00 91.81 89 SER A C 1
ATOM 670 O O . SER A 1 89 ? -15.008 -3.217 15.826 1.00 91.81 89 SER A O 1
ATOM 672 N N . PRO A 1 90 ? -16.993 -2.344 16.419 1.00 92.88 90 PRO A N 1
ATOM 673 C CA . PRO A 1 90 ? -17.745 -3.028 15.366 1.00 92.88 90 PRO A CA 1
ATOM 674 C C . PRO A 1 90 ? -17.521 -2.410 13.975 1.00 92.88 90 PRO A C 1
ATOM 676 O O . PRO A 1 90 ? -17.877 -3.013 12.963 1.00 92.88 90 PRO A O 1
ATOM 679 N N . LYS A 1 91 ? -16.937 -1.204 13.906 1.00 94.81 91 LYS A N 1
ATOM 680 C CA . LYS A 1 91 ? -16.717 -0.460 12.655 1.00 94.81 91 LYS A CA 1
ATOM 681 C C . LYS A 1 91 ? -15.415 -0.831 11.950 1.00 94.81 91 LYS A C 1
ATOM 683 O O . LYS A 1 91 ? -15.068 -0.210 10.945 1.00 94.81 91 LYS A O 1
ATOM 688 N N . VAL A 1 92 ? -14.677 -1.805 12.477 1.00 94.06 92 VAL A N 1
ATOM 689 C CA . VAL A 1 92 ? -13.363 -2.188 11.974 1.00 94.06 92 VAL A CA 1
ATOM 690 C C . VAL A 1 92 ? -13.256 -3.702 11.852 1.00 94.06 92 VAL A C 1
ATOM 692 O O . VAL A 1 92 ? -13.693 -4.446 12.722 1.00 94.06 92 VAL A O 1
ATOM 695 N N . ALA A 1 93 ? -12.636 -4.162 10.768 1.00 92.12 93 ALA A N 1
ATOM 696 C CA . ALA A 1 93 ? -12.351 -5.571 10.532 1.00 92.12 93 ALA A CA 1
ATOM 697 C C . ALA A 1 93 ? -10.882 -5.790 10.162 1.00 92.12 93 ALA A C 1
ATOM 699 O O . ALA A 1 93 ? -10.242 -4.931 9.551 1.00 92.12 93 ALA A O 1
ATOM 700 N N . VAL A 1 94 ? -10.350 -6.969 10.492 1.00 93.19 94 VAL A N 1
ATOM 701 C CA . VAL A 1 94 ? -9.009 -7.376 10.058 1.00 93.19 94 VAL A CA 1
ATOM 702 C C . VAL A 1 94 ? -9.070 -7.871 8.620 1.00 93.19 94 VAL A C 1
ATOM 704 O O . VAL A 1 94 ? -9.895 -8.715 8.274 1.00 93.19 94 VAL A O 1
ATOM 707 N N . LYS A 1 95 ? -8.158 -7.385 7.782 1.00 91.06 95 LYS A N 1
ATOM 708 C CA . LYS A 1 95 ? -8.025 -7.803 6.390 1.00 91.06 95 LYS A CA 1
ATOM 709 C C . LYS A 1 95 ? -6.585 -8.169 6.072 1.00 91.06 95 LYS A C 1
ATOM 711 O O . LYS A 1 95 ? -5.652 -7.422 6.364 1.00 91.06 95 LYS A O 1
ATOM 716 N N . TYR A 1 96 ? -6.408 -9.309 5.414 1.00 90.44 96 TYR A N 1
ATOM 717 C CA . TYR A 1 96 ? -5.161 -9.633 4.732 1.00 90.44 96 TYR A CA 1
ATOM 718 C C . TYR A 1 96 ? -5.217 -9.092 3.301 1.00 90.44 96 TYR A C 1
ATOM 720 O O . TYR A 1 96 ? -6.175 -9.360 2.577 1.00 90.44 96 TYR A O 1
ATOM 728 N N . PHE A 1 97 ? -4.216 -8.311 2.895 1.00 88.00 97 PHE A N 1
ATOM 729 C CA . PHE A 1 97 ? -4.173 -7.715 1.560 1.00 88.00 97 PHE A CA 1
ATOM 730 C C . PHE A 1 97 ? -3.409 -8.602 0.578 1.00 88.00 97 PHE A C 1
ATOM 732 O O . PHE A 1 97 ? -3.981 -9.048 -0.410 1.00 88.00 97 PHE A O 1
ATOM 739 N N . ASN A 1 98 ? -2.117 -8.829 0.824 1.00 86.25 98 ASN A N 1
ATOM 740 C CA . ASN A 1 98 ? -1.245 -9.731 0.064 1.00 86.25 98 ASN A CA 1
ATOM 741 C C . ASN A 1 98 ? 0.130 -9.838 0.754 1.00 86.25 98 ASN A C 1
ATOM 743 O O . ASN A 1 98 ? 0.368 -9.205 1.781 1.00 86.25 98 ASN A O 1
ATOM 747 N N . LYS A 1 99 ? 1.064 -10.595 0.162 1.00 82.19 99 LYS A N 1
ATOM 748 C CA . LYS A 1 99 ? 2.432 -10.767 0.687 1.00 82.19 99 LYS A CA 1
ATOM 749 C C . LYS A 1 99 ? 3.229 -9.457 0.785 1.00 82.19 99 LYS A C 1
ATOM 751 O O . LYS A 1 99 ? 4.024 -9.312 1.700 1.00 82.19 99 LYS A O 1
ATOM 756 N N . SER A 1 100 ? 2.985 -8.501 -0.114 1.00 82.62 100 SER A N 1
ATOM 757 C CA . SER A 1 100 ? 3.716 -7.227 -0.163 1.00 82.62 100 SER A CA 1
ATOM 758 C C . SER A 1 100 ? 3.181 -6.173 0.815 1.00 82.62 100 SER A C 1
ATOM 760 O O . SER A 1 100 ? 3.966 -5.415 1.372 1.00 82.62 100 SER A O 1
ATOM 762 N N . LYS A 1 101 ? 1.861 -6.108 1.018 1.00 84.44 101 LYS A N 1
ATOM 763 C CA . LYS A 1 101 ? 1.174 -5.130 1.879 1.00 84.44 101 LYS A CA 1
ATOM 764 C C . LYS A 1 101 ? 0.876 -5.670 3.280 1.00 84.44 101 LYS A C 1
ATOM 766 O O . LYS A 1 101 ? 0.655 -4.890 4.195 1.00 84.44 101 LYS A O 1
ATOM 771 N N . GLY A 1 102 ? 0.840 -6.990 3.448 1.00 88.31 102 GLY A N 1
ATOM 772 C CA . GLY A 1 102 ? 0.587 -7.646 4.726 1.00 88.31 102 GLY A CA 1
ATOM 773 C C . GLY A 1 102 ? -0.876 -7.590 5.176 1.00 88.31 102 GLY A C 1
ATOM 774 O O . GLY A 1 102 ? -1.807 -7.734 4.377 1.00 88.31 102 GLY A O 1
ATOM 775 N N . LYS A 1 103 ? -1.060 -7.436 6.490 1.00 90.94 103 LYS A N 1
ATOM 776 C CA . LYS A 1 103 ? -2.356 -7.356 7.179 1.00 90.94 103 LYS A CA 1
ATOM 777 C C . LYS A 1 103 ? -2.627 -5.915 7.580 1.00 90.94 103 LYS A C 1
ATOM 779 O O . LYS A 1 103 ? -1.695 -5.169 7.855 1.00 90.94 103 LYS A O 1
ATOM 784 N N . GLY A 1 104 ? -3.894 -5.564 7.705 1.00 91.50 104 GLY A N 1
ATOM 785 C CA . GLY A 1 104 ? -4.290 -4.297 8.296 1.00 91.50 104 GLY A CA 1
ATOM 786 C C . GLY A 1 104 ? -5.736 -4.311 8.752 1.00 91.50 104 GLY A C 1
ATOM 787 O O . GLY A 1 104 ? -6.426 -5.329 8.670 1.00 91.50 104 GLY A O 1
ATOM 788 N N . LEU A 1 105 ? -6.171 -3.156 9.233 1.00 93.12 105 LEU A N 1
ATOM 789 C CA . LEU A 1 105 ? -7.542 -2.898 9.633 1.00 93.12 105 LEU A CA 1
ATOM 790 C C . LEU A 1 105 ? -8.254 -2.123 8.523 1.00 93.12 105 LEU A C 1
ATOM 792 O O . LEU A 1 105 ? -7.659 -1.260 7.877 1.00 93.12 105 LEU A O 1
ATOM 796 N N . VAL A 1 106 ? -9.519 -2.449 8.284 1.00 94.06 106 VAL A N 1
ATOM 797 C CA . VAL A 1 106 ? -10.381 -1.744 7.331 1.00 94.06 106 VAL A CA 1
ATOM 798 C C . VAL A 1 106 ? -11.656 -1.293 8.018 1.00 94.06 106 VAL A C 1
ATOM 800 O O . VAL A 1 106 ? -12.197 -2.019 8.850 1.00 94.06 106 VAL A O 1
ATOM 803 N N . ALA A 1 107 ? -12.141 -0.112 7.646 1.00 95.19 107 ALA A N 1
ATOM 804 C CA . ALA A 1 107 ? -13.438 0.367 8.092 1.00 95.19 107 ALA A CA 1
ATOM 805 C C . ALA A 1 107 ? -14.556 -0.457 7.432 1.00 95.19 107 ALA A C 1
ATOM 807 O O . ALA A 1 107 ? -14.564 -0.638 6.213 1.00 95.19 107 ALA A O 1
ATOM 808 N N . THR A 1 108 ? -15.494 -0.953 8.235 1.00 94.94 108 THR A N 1
ATOM 809 C CA . THR A 1 108 ? -16.727 -1.617 7.779 1.00 94.94 108 THR A CA 1
ATOM 810 C C . THR A 1 108 ? -17.912 -0.654 7.741 1.00 94.94 108 THR A C 1
ATOM 812 O O . THR A 1 108 ? -18.907 -0.934 7.077 1.00 94.94 108 THR A O 1
ATOM 815 N N . ALA A 1 109 ? -17.796 0.491 8.417 1.00 94.25 109 ALA A N 1
ATOM 816 C CA . ALA A 1 109 ? -18.803 1.542 8.479 1.00 94.25 109 ALA A CA 1
ATOM 817 C C . ALA A 1 109 ? -18.142 2.936 8.539 1.00 94.25 109 ALA A C 1
ATOM 819 O O . ALA A 1 109 ? -16.954 3.030 8.858 1.00 94.25 109 ALA A O 1
ATOM 820 N N . PRO A 1 110 ? -18.889 4.023 8.264 1.00 95.56 110 PRO A N 1
ATOM 821 C CA . PRO A 1 110 ? -18.391 5.384 8.437 1.00 95.56 110 PRO A CA 1
ATOM 822 C C . PRO A 1 110 ? -17.951 5.662 9.884 1.00 95.56 110 PRO A C 1
ATOM 824 O O . PRO A 1 110 ? -18.677 5.375 10.843 1.00 95.56 110 PRO A O 1
ATOM 827 N N . ILE A 1 111 ? -16.761 6.242 10.022 1.00 95.38 111 ILE A N 1
ATOM 828 C CA . ILE A 1 111 ? -16.172 6.681 11.291 1.00 95.38 111 ILE A CA 1
ATOM 829 C C . ILE A 1 111 ? -16.092 8.205 11.240 1.00 95.38 111 ILE A C 1
ATOM 831 O O . ILE A 1 111 ? -15.570 8.755 10.269 1.00 95.38 111 ILE A O 1
ATOM 835 N N . ALA A 1 112 ? -16.652 8.876 12.245 1.00 96.12 112 ALA A N 1
ATOM 836 C CA . ALA A 1 112 ? -16.661 10.333 12.298 1.00 96.12 112 ALA A CA 1
ATOM 837 C C . ALA A 1 112 ? -15.295 10.892 12.722 1.00 96.12 112 ALA A C 1
ATOM 839 O O . ALA A 1 112 ? -14.505 10.226 13.396 1.00 96.12 112 ALA A O 1
ATOM 840 N N . GLU A 1 113 ? -15.018 12.140 12.352 1.00 95.44 113 GLU A N 1
ATOM 841 C CA . GLU A 1 113 ? -13.845 12.850 12.858 1.00 95.44 113 GLU A CA 1
ATOM 842 C C . GLU A 1 113 ? -13.921 12.972 14.390 1.00 95.44 113 GLU A C 1
ATOM 844 O O . GLU A 1 113 ? -14.968 13.297 14.948 1.00 95.44 113 GLU A O 1
ATOM 849 N N . GLY A 1 114 ? -12.817 12.664 15.075 1.00 94.62 114 GLY A N 1
ATOM 850 C CA . GLY A 1 114 ? -12.751 12.648 16.541 1.00 94.62 114 GLY A CA 1
ATOM 851 C C . GLY A 1 114 ? -13.327 11.392 17.210 1.00 94.62 114 GLY A C 1
ATOM 852 O O . GLY A 1 114 ? -13.247 11.271 18.431 1.00 94.62 114 GLY A O 1
ATOM 853 N N . GLU A 1 115 ? -13.872 10.436 16.452 1.00 93.62 115 GLU A N 1
ATOM 854 C CA . GLU A 1 115 ? -14.372 9.175 17.004 1.00 93.62 115 GLU A CA 1
ATOM 855 C C . GLU A 1 115 ? -13.217 8.249 17.429 1.00 93.62 115 GLU A C 1
ATOM 857 O O . GLU A 1 115 ? -12.342 7.897 16.635 1.00 93.62 115 GLU A O 1
ATOM 862 N N . VAL A 1 116 ? -13.222 7.817 18.693 1.00 91.81 116 VAL A N 1
ATOM 863 C CA . VAL A 1 116 ? -12.212 6.898 19.238 1.00 91.81 116 VAL A CA 1
ATOM 864 C C . VAL A 1 116 ? -12.616 5.451 18.949 1.00 91.81 116 VAL A C 1
ATOM 866 O O . VAL A 1 116 ? -13.575 4.941 19.520 1.00 91.81 116 VAL A O 1
ATOM 869 N N . ILE A 1 117 ? -11.860 4.776 18.079 1.00 92.50 117 ILE A N 1
ATOM 870 C CA . ILE A 1 117 ? -12.083 3.366 17.694 1.00 92.50 117 ILE A CA 1
ATOM 871 C C . ILE A 1 117 ? -11.455 2.398 18.704 1.00 92.50 117 ILE A C 1
ATOM 873 O O . ILE A 1 117 ? -11.976 1.317 18.961 1.00 92.50 117 ILE A O 1
ATOM 877 N N . TRP A 1 118 ? -10.295 2.762 19.237 1.00 91.25 118 TRP A N 1
ATOM 878 C CA . TRP A 1 118 ? -9.539 1.966 20.190 1.00 91.25 118 TRP A CA 1
ATOM 879 C C . TRP A 1 118 ? -8.624 2.891 20.984 1.00 91.25 118 TRP A C 1
ATOM 881 O O . TRP A 1 118 ? -8.184 3.927 20.481 1.00 91.25 118 TRP A O 1
ATOM 891 N N . LYS A 1 119 ? -8.344 2.504 22.224 1.00 89.50 119 LYS A N 1
ATOM 892 C CA . LYS A 1 119 ? -7.387 3.170 23.093 1.00 89.50 119 LYS A CA 1
ATOM 893 C C . LYS A 1 119 ? -6.427 2.118 23.624 1.00 89.50 119 LYS A C 1
ATOM 895 O O . LYS A 1 119 ? -6.864 1.078 24.112 1.00 89.50 119 LYS A O 1
ATOM 900 N N . GLU A 1 120 ? -5.140 2.404 23.519 1.00 88.00 120 GLU A N 1
ATOM 901 C CA . GLU A 1 120 ? -4.117 1.612 24.186 1.00 88.00 120 GLU A CA 1
ATOM 902 C C . GLU A 1 120 ? -3.997 2.063 25.636 1.00 88.00 120 GLU A C 1
ATOM 904 O O . GLU A 1 120 ? -3.848 3.261 25.903 1.00 88.00 120 GLU A O 1
ATOM 909 N N . ASP A 1 121 ? -4.031 1.113 26.565 1.00 83.38 121 ASP A N 1
ATOM 910 C CA . ASP A 1 121 ? -3.597 1.378 27.929 1.00 83.38 121 ASP A CA 1
ATOM 911 C C . ASP A 1 121 ? -2.067 1.281 27.971 1.00 83.38 121 ASP A C 1
ATOM 913 O O . ASP A 1 121 ? -1.514 0.234 27.618 1.00 83.38 121 ASP A O 1
ATOM 917 N N . PRO A 1 122 ? -1.351 2.347 28.376 1.00 83.06 122 PRO A N 1
ATOM 918 C CA . PRO A 1 122 ? 0.101 2.321 28.412 1.00 83.06 122 PRO A CA 1
ATOM 919 C C . PRO A 1 122 ? 0.597 1.217 29.347 1.00 83.06 122 PRO A C 1
ATOM 921 O O . PRO A 1 122 ? 0.375 1.267 30.558 1.00 83.06 122 PRO A O 1
ATOM 924 N N . PHE A 1 123 ? 1.327 0.243 28.808 1.00 76.12 123 PHE A N 1
ATOM 925 C CA . PHE A 1 123 ? 2.051 -0.710 29.638 1.00 76.12 123 PHE A CA 1
ATOM 926 C C . PHE A 1 123 ? 3.412 -0.118 30.017 1.00 76.12 123 PHE A C 1
ATOM 928 O O . PHE A 1 123 ? 4.387 -0.214 29.272 1.00 76.12 123 PHE A O 1
ATOM 935 N N . ALA A 1 124 ? 3.485 0.529 31.182 1.00 78.75 124 ALA A N 1
ATOM 936 C CA . ALA A 1 124 ? 4.750 0.971 31.757 1.00 78.75 124 ALA A CA 1
ATOM 937 C C . ALA A 1 124 ? 5.320 -0.135 32.655 1.00 78.75 124 ALA A C 1
ATOM 939 O O . ALA A 1 124 ? 4.900 -0.295 33.800 1.00 78.75 124 ALA A O 1
ATOM 940 N N . SER A 1 125 ? 6.305 -0.883 32.155 1.00 68.25 125 SER A N 1
ATOM 941 C CA . SER A 1 125 ? 7.163 -1.680 33.034 1.00 68.25 125 SER A CA 1
ATOM 942 C C . SER A 1 125 ? 8.258 -0.771 33.588 1.00 68.25 125 SER A C 1
ATOM 944 O O . SER A 1 125 ? 9.004 -0.188 32.795 1.00 68.25 125 SER A O 1
ATOM 946 N N . PRO A 1 126 ? 8.416 -0.638 34.915 1.00 69.56 126 PRO A N 1
ATOM 947 C CA . PRO A 1 126 ? 9.589 0.033 35.447 1.00 69.56 126 PRO A CA 1
ATOM 948 C C . PRO A 1 126 ? 10.850 -0.719 34.979 1.00 69.56 126 PRO A C 1
ATOM 950 O O . PRO A 1 126 ? 10.855 -1.955 34.985 1.00 69.56 126 PRO A O 1
ATOM 953 N N . PRO A 1 127 ? 11.926 -0.016 34.576 1.00 72.50 127 PRO A N 1
ATOM 954 C CA . PRO A 1 127 ? 13.221 -0.659 34.407 1.00 72.50 127 PRO A CA 1
ATOM 955 C C . PRO A 1 127 ? 13.615 -1.224 35.772 1.00 72.50 127 PRO A C 1
ATOM 957 O O . PRO A 1 127 ? 13.628 -0.469 36.744 1.00 72.50 127 PRO A O 1
ATOM 960 N N . ASN A 1 128 ? 13.823 -2.545 35.832 1.00 66.31 128 ASN A N 1
ATOM 961 C CA . ASN A 1 128 ? 14.188 -3.353 37.002 1.00 66.31 128 ASN A CA 1
ATOM 962 C C . ASN A 1 128 ? 14.561 -2.516 38.240 1.00 66.31 128 ASN A C 1
ATOM 964 O O . ASN A 1 128 ? 15.714 -2.116 38.408 1.00 66.31 128 ASN A O 1
ATOM 968 N N . ARG A 1 129 ? 13.573 -2.220 39.092 1.00 55.91 129 ARG A N 1
ATOM 969 C CA . ARG A 1 129 ? 13.812 -1.565 40.375 1.00 55.91 129 ARG A CA 1
ATOM 970 C C . ARG A 1 129 ? 13.643 -2.619 41.454 1.00 55.91 129 ARG A C 1
ATOM 972 O O . ARG A 1 129 ? 12.531 -3.063 41.721 1.00 55.91 129 ARG A O 1
ATOM 979 N N . TYR A 1 130 ? 14.768 -3.006 42.048 1.00 55.69 130 TYR A N 1
ATOM 980 C CA . TYR A 1 130 ? 14.832 -3.612 43.372 1.00 55.69 130 TYR A CA 1
ATOM 981 C C . TYR A 1 130 ? 13.807 -2.896 44.259 1.00 55.69 130 TYR A C 1
ATOM 983 O O . TYR A 1 130 ? 13.901 -1.681 44.428 1.00 55.69 130 TYR A O 1
ATOM 991 N N . VAL A 1 131 ? 12.790 -3.609 44.740 1.00 59.12 131 VAL A N 1
ATOM 992 C CA . VAL A 1 131 ? 11.867 -3.085 45.748 1.00 59.12 131 VAL A CA 1
ATOM 993 C C . VAL A 1 131 ? 12.546 -3.405 47.075 1.00 59.12 131 VAL A C 1
ATOM 995 O O . VAL A 1 131 ? 12.567 -4.580 47.445 1.00 59.12 131 VAL A O 1
ATOM 998 N N . PRO A 1 132 ? 13.176 -2.450 47.790 1.00 54.66 132 PRO A N 1
ATOM 999 C CA . PRO A 1 132 ? 13.568 -2.736 49.158 1.00 54.66 132 PRO A CA 1
ATOM 1000 C C . PRO A 1 132 ? 12.263 -3.033 49.890 1.00 54.66 132 PRO A C 1
ATOM 1002 O O . PRO A 1 132 ? 11.331 -2.226 49.832 1.00 54.66 132 PRO A O 1
ATOM 1005 N N . SER A 1 133 ? 12.164 -4.203 50.518 1.00 60.16 133 SER A N 1
ATOM 1006 C CA . SER A 1 133 ? 11.069 -4.503 51.435 1.00 60.16 133 SER A CA 1
ATOM 1007 C C . SER A 1 133 ? 10.917 -3.313 52.377 1.00 60.16 133 SER A C 1
ATOM 1009 O O . SER A 1 133 ? 11.876 -2.964 53.074 1.00 60.16 133 SER A O 1
ATOM 1011 N N . LEU A 1 134 ? 9.755 -2.656 52.361 1.00 56.97 134 LEU A N 1
ATOM 1012 C CA . LEU A 1 134 ? 9.462 -1.601 53.323 1.00 56.97 134 LEU A CA 1
ATOM 1013 C C . LEU A 1 134 ? 9.709 -2.176 54.727 1.00 56.97 134 LEU A C 1
ATOM 1015 O O . LEU A 1 134 ? 9.239 -3.284 55.005 1.00 56.97 134 LEU A O 1
ATOM 1019 N N . PRO A 1 135 ? 10.466 -1.492 55.603 1.00 58.09 135 PRO A N 1
ATOM 1020 C CA . PRO A 1 135 ? 10.627 -1.958 56.968 1.00 58.09 135 PRO A CA 1
ATOM 1021 C C . PRO A 1 135 ? 9.242 -2.074 57.609 1.00 58.09 135 PRO A C 1
ATOM 1023 O O . PRO A 1 135 ? 8.415 -1.169 57.492 1.00 58.09 135 PRO A O 1
ATOM 1026 N N . SER A 1 136 ? 9.012 -3.194 58.297 1.00 56.19 136 SER A N 1
ATOM 1027 C CA . SER A 1 136 ? 7.738 -3.607 58.916 1.00 56.19 136 SER A CA 1
A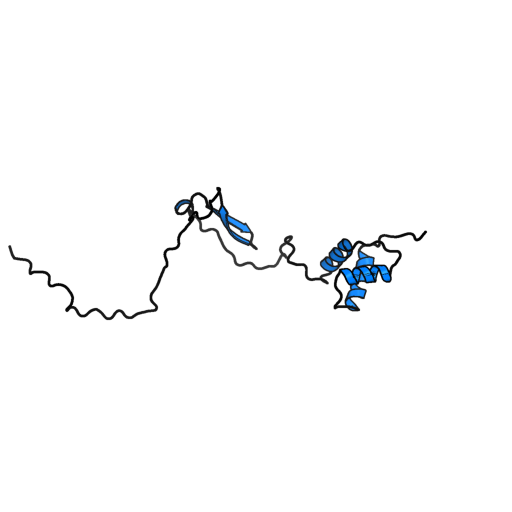TOM 1028 C C . SER A 1 136 ? 7.102 -2.568 59.867 1.00 56.19 136 SER A C 1
ATOM 1030 O O . SER A 1 136 ? 5.981 -2.744 60.328 1.00 56.19 136 SER A O 1
ATOM 1032 N N . ALA A 1 137 ? 7.803 -1.471 60.161 1.00 56.91 137 ALA A N 1
ATOM 1033 C CA . ALA A 1 137 ? 7.429 -0.427 61.109 1.00 56.91 137 ALA A CA 1
ATOM 1034 C C . ALA A 1 137 ? 6.353 0.566 60.614 1.00 56.91 137 ALA A C 1
ATOM 1036 O O . ALA A 1 137 ? 5.936 1.419 61.390 1.00 56.91 137 ALA A O 1
ATOM 1037 N N . LEU A 1 138 ? 5.904 0.483 59.354 1.00 52.72 138 LEU A N 1
ATOM 1038 C CA . LEU A 1 138 ? 4.830 1.339 58.811 1.00 52.72 138 LEU A CA 1
ATOM 1039 C C . LEU A 1 138 ? 3.510 0.596 58.552 1.00 52.72 138 LEU A C 1
ATOM 1041 O O . LEU A 1 138 ? 2.580 1.175 57.992 1.00 52.72 138 LEU A O 1
ATOM 1045 N N . LEU A 1 139 ? 3.399 -0.669 58.965 1.00 54.44 139 LEU A N 1
ATOM 1046 C CA . LEU A 1 139 ? 2.104 -1.342 58.983 1.00 54.44 139 LEU A CA 1
ATOM 1047 C C . LEU A 1 139 ? 1.297 -0.816 60.181 1.00 54.44 139 LEU A C 1
ATOM 1049 O O . LEU A 1 139 ? 1.802 -0.860 61.305 1.00 54.44 139 LEU A O 1
ATOM 1053 N N . PRO A 1 140 ? 0.061 -0.317 59.989 1.00 53.97 140 PRO A N 1
ATOM 1054 C CA . PRO A 1 140 ? -0.786 0.058 61.110 1.00 53.97 140 PRO A CA 1
ATOM 1055 C C . PRO A 1 140 ? -1.005 -1.174 61.995 1.00 53.97 140 PRO A C 1
ATOM 1057 O O . PRO A 1 140 ? -1.443 -2.224 61.517 1.00 53.97 140 PRO A O 1
ATOM 1060 N N . HIS A 1 141 ? -0.660 -1.049 63.279 1.00 57.31 141 HIS A N 1
ATOM 1061 C CA . HIS A 1 141 ? -0.888 -2.076 64.288 1.00 57.31 141 HIS A CA 1
ATOM 1062 C C . HIS A 1 141 ? -2.351 -2.535 64.237 1.00 57.31 141 HIS A C 1
ATOM 1064 O O . HIS A 1 141 ? -3.260 -1.777 64.570 1.00 57.31 141 HIS A O 1
ATOM 1070 N N . SER A 1 142 ? -2.577 -3.786 63.828 1.00 60.81 142 SER A N 1
ATOM 1071 C CA . SER A 1 142 ? -3.858 -4.443 64.077 1.00 60.81 142 SER A CA 1
ATOM 1072 C C . SER A 1 142 ? -4.058 -4.559 65.591 1.00 60.81 142 SER A C 1
ATOM 1074 O O . SER A 1 142 ? -3.121 -4.969 66.286 1.00 60.81 142 SER A O 1
ATOM 1076 N N . PRO A 1 143 ? -5.239 -4.206 66.126 1.00 60.53 143 PRO A N 1
ATOM 1077 C CA . PRO A 1 143 ? -5.523 -4.403 67.538 1.00 60.53 143 PRO A CA 1
ATOM 1078 C C . PRO A 1 143 ? -5.547 -5.907 67.864 1.00 60.53 143 PRO A C 1
ATOM 1080 O O . PRO A 1 143 ? -5.913 -6.717 67.005 1.00 60.53 143 PRO A O 1
ATOM 1083 N N . PRO A 1 144 ? -5.146 -6.305 69.085 1.00 52.91 144 PRO A N 1
ATOM 1084 C CA . PRO A 1 144 ? -5.084 -7.709 69.462 1.00 52.91 144 PRO A CA 1
ATOM 1085 C C . PRO A 1 144 ? -6.489 -8.315 69.458 1.00 52.91 144 PRO A C 1
ATOM 1087 O O . PRO A 1 144 ? -7.409 -7.783 70.082 1.00 52.91 144 PRO A O 1
ATOM 1090 N N . ALA A 1 145 ? -6.643 -9.440 68.759 1.00 53.69 145 ALA A N 1
ATOM 1091 C CA . ALA A 1 145 ? -7.859 -10.236 68.788 1.00 53.69 145 ALA A CA 1
ATOM 1092 C C . ALA A 1 145 ? -8.127 -10.687 70.232 1.00 53.69 145 ALA A C 1
ATOM 1094 O O . ALA A 1 145 ? -7.350 -11.442 70.821 1.00 53.69 145 ALA A O 1
ATOM 1095 N N . GLY A 1 146 ? -9.212 -10.171 70.809 1.00 53.12 146 GLY A N 1
ATOM 1096 C CA . GLY A 1 146 ? -9.709 -10.599 72.106 1.00 53.12 146 GLY A CA 1
ATOM 1097 C C . GLY A 1 146 ? -10.056 -12.084 72.078 1.00 53.12 146 GLY A C 1
ATOM 1098 O O . GLY A 1 146 ? -10.740 -12.554 71.171 1.00 53.12 146 GLY A O 1
ATOM 1099 N N . ARG A 1 147 ? -9.575 -12.808 73.094 1.00 48.09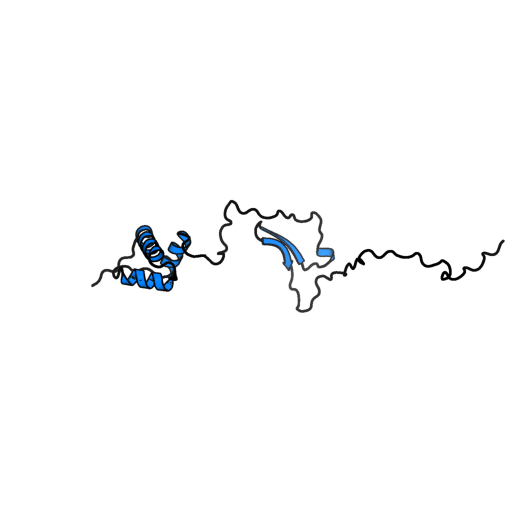 147 ARG A N 1
ATOM 1100 C CA . ARG A 1 147 ? -10.118 -14.108 73.497 1.00 48.09 147 ARG A CA 1
ATOM 1101 C C . ARG A 1 147 ? -11.606 -13.956 73.793 1.00 48.09 147 ARG A C 1
ATOM 1103 O O . ARG A 1 147 ? -11.932 -13.100 74.611 1.00 48.09 147 ARG A O 1
ATOM 1110 N N . LEU A 1 148 ? -12.425 -14.847 73.242 1.00 44.81 148 LEU A N 1
ATOM 1111 C CA . LEU A 1 148 ? -13.365 -15.704 73.973 1.00 44.81 148 LEU A CA 1
ATOM 1112 C C . LEU A 1 148 ? -13.571 -16.986 73.161 1.00 44.81 148 LEU A C 1
ATOM 1114 O O . LEU A 1 148 ? -13.753 -16.866 71.931 1.00 44.81 148 LEU A O 1
#

Foldseek 3Di:
DQQADADDLVVLLVLLVVVCVVPVPDDLVVSVVVCCVVPVSYDDDSVSSVVSCVVVVSDDDPPDPDDDDPDDDADDDDDDPPPDLVVQPPQKDKDADDRVVGIDIDGPDDDDPPHDSHDDDDDDDDDDDDDDPDPPVPDPDDDDDDDD

Organism: NCBI:txid135208

Secondary structure (DSSP, 8-state):
----B---HHHHHHHHHHHHHH-TT--HHHHHHHHHHH-TTB---HHHHHHHHHHTT-S-----SS---TT---------TT--GGGT-TTEEEEEEETTTEEEEEESS---TT-----PPP--PPS----PPPPGGGS--PPP----

pLDDT: mean 78.56, std 14.12, range [44.81, 96.12]